Protein AF-A0AB39PZ34-F1 (afdb_monomer)

pLDDT: mean 88.42, std 16.25, range [37.78, 98.56]

Secondary structure (DSSP, 8-state):
-------PPPPPPP---SHHHHHHHHHTT-S-TTHHHHHHHHHHHHHHH-BTTB-HHHHHHHHHHHHHHHHHT-TTHHHHHHHHHHHHHHHHHHHH--

Radius of gyration: 19.09 Å; Cα contacts (8 Å, |Δi|>4): 49; chains: 1; bounding box: 32×47×53 Å

Foldseek 3Di:
DDDDDPPDPQPDDQPLPDPVSLQVCVVVVLADPPCNVVLVVQLVVLVVPADPVGSVSNVVSSVVSSVRSVLSSPPCNVVVVVVVVVVVVVVVVVVVVD

Sequence (98 aa):
MSAQYAETPGPAALPLKTIGDIRAALRSGHGFPGDRESFEADLQRALEASSETDLNAVATVIVDYRGRIRLYQDPDFDIAVQEGIDLAARLKQEAQGR

Organism: NCBI:txid3238628

InterPro domains:
  IPR046214 Protein of unknown function DUF6247 [PF19760] (15-82)

Structure (mmCIF, N/CA/C/O backbone):
data_AF-A0AB39PZ34-F1
#
_entry.id   AF-A0AB39PZ34-F1
#
loop_
_atom_site.group_PDB
_atom_site.id
_atom_site.type_symbol
_atom_site.label_atom_id
_atom_site.label_alt_id
_atom_site.label_comp_id
_atom_site.label_asym_id
_atom_site.label_entity_id
_atom_site.label_seq_id
_atom_site.pdbx_PDB_ins_code
_atom_site.Cartn_x
_atom_site.Cartn_y
_atom_site.Cartn_z
_atom_site.occupancy
_atom_site.B_iso_or_equiv
_atom_site.auth_seq_id
_atom_site.auth_comp_id
_atom_site.auth_asym_id
_atom_site.auth_atom_id
_atom_site.pdbx_PDB_model_num
ATOM 1 N N . MET A 1 1 ? 2.186 -24.140 -37.304 1.00 37.78 1 MET A N 1
ATOM 2 C CA . MET A 1 1 ? 2.266 -24.707 -35.942 1.00 37.78 1 MET A CA 1
ATOM 3 C C . MET A 1 1 ? 2.159 -23.542 -34.977 1.00 37.78 1 MET A C 1
ATOM 5 O O . MET A 1 1 ? 3.082 -22.744 -34.929 1.00 37.78 1 MET A O 1
ATOM 9 N N . SER A 1 2 ? 1.010 -23.373 -34.324 1.00 38.8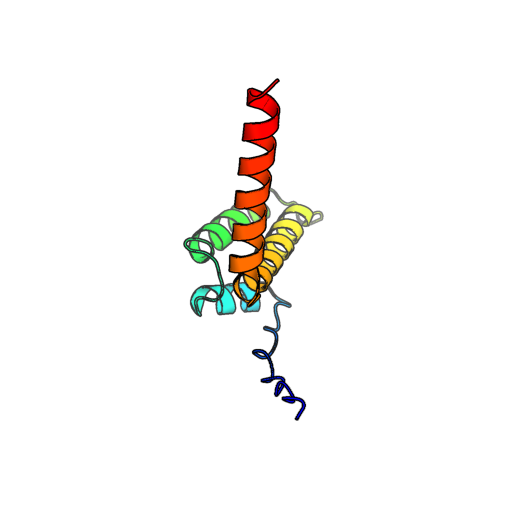4 2 SER A N 1
ATOM 10 C CA . SER A 1 2 ? 0.768 -22.260 -33.398 1.00 38.84 2 SER A CA 1
ATOM 11 C C . SER A 1 2 ? 1.107 -22.726 -31.986 1.00 38.84 2 SER A C 1
ATOM 13 O O . SER A 1 2 ? 0.510 -23.689 -31.508 1.00 38.84 2 SER A O 1
ATOM 15 N N . ALA A 1 3 ? 2.092 -22.090 -31.352 1.00 44.25 3 ALA A N 1
ATOM 16 C CA . ALA A 1 3 ? 2.439 -22.351 -29.963 1.00 44.25 3 ALA A CA 1
ATOM 17 C C . ALA A 1 3 ? 1.306 -21.829 -29.071 1.00 44.25 3 ALA A C 1
ATOM 19 O O . ALA A 1 3 ? 1.033 -20.631 -29.029 1.00 44.25 3 ALA A O 1
ATOM 20 N N . GLN A 1 4 ? 0.608 -22.747 -28.409 1.00 45.28 4 GLN A N 1
ATOM 21 C CA . GLN A 1 4 ? -0.329 -22.420 -27.344 1.00 45.28 4 GLN A CA 1
ATOM 22 C C . GLN A 1 4 ? 0.514 -21.984 -26.145 1.00 45.28 4 GLN A C 1
ATOM 24 O O . GLN A 1 4 ? 1.224 -22.803 -25.562 1.00 45.28 4 GLN A O 1
ATOM 29 N N . TYR A 1 5 ? 0.494 -20.691 -25.820 1.00 45.94 5 TYR A N 1
ATOM 30 C CA . TYR A 1 5 ? 1.036 -20.207 -24.557 1.00 45.94 5 TYR A CA 1
ATOM 31 C C . TYR A 1 5 ? 0.193 -20.835 -23.450 1.00 45.94 5 TYR A C 1
ATOM 33 O O . TYR A 1 5 ? -0.988 -20.528 -23.309 1.00 45.94 5 TYR A O 1
ATOM 41 N N . ALA A 1 6 ? 0.777 -21.786 -22.726 1.00 46.00 6 ALA A N 1
ATOM 42 C CA . ALA A 1 6 ? 0.178 -22.297 -21.511 1.00 46.00 6 ALA A CA 1
ATOM 43 C C . ALA A 1 6 ? 0.113 -21.129 -20.522 1.00 46.00 6 ALA A C 1
ATOM 45 O O . ALA A 1 6 ? 1.150 -20.640 -20.074 1.00 46.00 6 ALA A O 1
ATOM 46 N N . GLU A 1 7 ? -1.096 -20.655 -20.225 1.00 45.53 7 GLU A N 1
ATOM 47 C CA . GLU A 1 7 ? -1.331 -19.744 -19.113 1.00 45.53 7 GLU A CA 1
ATOM 48 C C . GLU A 1 7 ? -0.939 -20.482 -17.830 1.00 45.53 7 GLU A C 1
ATOM 50 O O . GLU A 1 7 ? -1.677 -21.319 -17.307 1.00 45.53 7 GLU A O 1
ATOM 55 N N . THR A 1 8 ? 0.275 -20.227 -17.347 1.00 46.91 8 THR A N 1
ATOM 56 C CA . THR A 1 8 ? 0.658 -20.597 -15.988 1.00 46.91 8 THR A CA 1
ATOM 57 C C . THR A 1 8 ? -0.332 -19.892 -15.060 1.00 46.91 8 THR A C 1
ATOM 59 O O . THR A 1 8 ? -0.465 -18.671 -15.175 1.00 46.91 8 THR A O 1
ATOM 62 N N . PRO A 1 9 ? -1.044 -20.599 -14.162 1.00 48.81 9 PRO A N 1
ATOM 63 C CA . PRO A 1 9 ? -1.922 -19.933 -13.216 1.00 48.81 9 PRO A CA 1
ATOM 64 C C . PRO A 1 9 ? -1.078 -18.938 -12.420 1.00 48.81 9 PRO A C 1
ATOM 66 O O . PRO A 1 9 ? -0.124 -19.337 -11.746 1.00 48.81 9 PRO A O 1
ATOM 69 N N . GLY A 1 10 ? -1.393 -17.648 -12.548 1.00 59.19 10 GLY A N 1
ATOM 70 C CA . GLY A 1 10 ? -0.734 -16.604 -11.772 1.00 59.19 10 GLY A CA 1
ATOM 71 C C . GLY A 1 10 ? -0.847 -16.900 -10.270 1.00 59.19 10 GLY A C 1
ATOM 72 O O . GLY A 1 10 ? -1.768 -17.614 -9.850 1.00 59.19 10 GLY A O 1
ATOM 73 N N . PRO A 1 11 ? 0.085 -16.394 -9.445 1.00 60.97 11 PRO A N 1
ATOM 74 C CA . PRO A 1 11 ? 0.035 -16.599 -8.004 1.00 60.97 11 PRO A CA 1
ATOM 75 C C . PRO A 1 11 ? -1.343 -16.212 -7.456 1.00 60.97 11 PRO A C 1
ATOM 77 O O . PRO A 1 11 ? -1.926 -15.198 -7.844 1.00 60.97 11 PRO A O 1
ATOM 80 N N . ALA A 1 12 ? -1.885 -17.050 -6.568 1.00 66.69 12 ALA A N 1
ATOM 81 C CA . ALA A 1 12 ? -3.193 -16.812 -5.973 1.00 66.69 12 ALA A CA 1
ATOM 82 C C . ALA A 1 12 ? -3.220 -15.428 -5.309 1.00 66.69 12 ALA A C 1
ATOM 84 O O . ALA A 1 12 ? -2.364 -15.116 -4.479 1.00 66.69 12 ALA A O 1
ATOM 85 N N . ALA A 1 13 ? -4.205 -14.606 -5.679 1.00 74.81 13 ALA A N 1
ATOM 86 C CA . ALA A 1 13 ? -4.314 -13.239 -5.190 1.00 74.81 13 ALA A CA 1
ATOM 87 C C . ALA A 1 13 ? -4.343 -13.210 -3.654 1.00 74.81 13 ALA A C 1
ATOM 89 O O . ALA A 1 13 ? -5.182 -13.866 -3.027 1.00 74.81 13 ALA A O 1
ATOM 90 N N . LEU A 1 14 ? -3.449 -12.423 -3.045 1.00 83.88 14 LEU A N 1
ATOM 91 C CA . LEU A 1 14 ? -3.431 -12.281 -1.594 1.00 83.88 14 LEU A CA 1
ATOM 92 C C . LEU A 1 14 ? -4.756 -11.679 -1.098 1.00 83.88 14 LEU A C 1
ATOM 94 O O . LEU A 1 14 ? -5.207 -10.650 -1.620 1.00 83.88 14 LEU A O 1
ATOM 98 N N . PRO A 1 15 ? -5.384 -12.259 -0.061 1.00 83.06 15 PRO A N 1
ATOM 99 C CA . PRO A 1 15 ? -6.621 -11.736 0.497 1.00 83.06 15 PRO A CA 1
ATOM 100 C C . PRO A 1 15 ? -6.337 -10.507 1.378 1.00 83.06 15 PRO A C 1
ATOM 102 O O . PRO A 1 15 ? -6.422 -10.577 2.593 1.00 83.06 15 PRO A O 1
ATOM 105 N N . LEU A 1 16 ? -6.015 -9.360 0.771 1.00 92.81 16 LEU A N 1
ATOM 106 C CA . LEU A 1 16 ? -5.692 -8.091 1.449 1.00 92.81 16 LEU A CA 1
ATOM 107 C C . LEU A 1 16 ? -6.956 -7.367 1.957 1.00 92.81 16 LEU A C 1
ATOM 109 O O . LEU A 1 16 ? -7.317 -6.292 1.461 1.00 92.81 16 LEU A O 1
ATOM 113 N N . LYS A 1 17 ? -7.683 -7.994 2.889 1.00 90.81 17 LYS A N 1
ATOM 114 C CA . LYS A 1 17 ? -8.974 -7.500 3.404 1.00 90.81 17 LYS A CA 1
ATOM 115 C C . LYS A 1 17 ? -8.834 -6.728 4.712 1.00 90.81 17 LYS A C 1
ATOM 117 O O . LYS A 1 17 ? -9.673 -5.882 5.006 1.00 90.81 17 LYS A O 1
ATOM 122 N N . THR A 1 18 ? -7.794 -7.011 5.485 1.00 94.62 18 THR A N 1
ATOM 123 C CA . THR A 1 18 ? -7.575 -6.465 6.823 1.00 94.62 18 THR A CA 1
ATOM 124 C C . THR A 1 18 ? -6.168 -5.889 6.975 1.00 94.62 18 THR A C 1
ATOM 126 O O . THR A 1 18 ? -5.253 -6.209 6.215 1.00 94.62 18 THR A O 1
ATOM 129 N N . ILE A 1 19 ? -5.968 -5.080 8.020 1.00 96.25 19 ILE A N 1
ATOM 130 C CA . ILE A 1 19 ? -4.631 -4.638 8.456 1.00 96.25 19 ILE A CA 1
ATOM 131 C C . ILE A 1 19 ? -3.731 -5.853 8.740 1.00 96.25 19 ILE A C 1
ATOM 133 O O . ILE A 1 19 ? -2.544 -5.837 8.423 1.00 96.25 19 ILE A O 1
ATOM 137 N N . GLY A 1 20 ? -4.292 -6.925 9.313 1.00 96.62 20 GLY A N 1
ATOM 138 C CA . GLY A 1 20 ? -3.569 -8.171 9.573 1.00 96.62 20 GLY A CA 1
ATOM 139 C C . GLY A 1 20 ? -3.039 -8.825 8.298 1.00 96.62 20 GLY A C 1
ATOM 140 O O . GLY A 1 20 ? -1.891 -9.270 8.285 1.00 96.62 20 GLY A O 1
ATOM 141 N N . ASP A 1 21 ? -3.829 -8.809 7.223 1.00 96.44 21 ASP A N 1
ATOM 142 C CA . ASP A 1 21 ? -3.430 -9.354 5.921 1.00 96.44 21 ASP A CA 1
ATOM 143 C C . ASP A 1 21 ? -2.296 -8.537 5.295 1.00 96.44 21 ASP A C 1
ATOM 145 O O . ASP A 1 21 ? -1.337 -9.111 4.784 1.00 96.44 21 ASP A O 1
ATOM 149 N N . ILE A 1 22 ? -2.357 -7.204 5.395 1.00 97.56 22 ILE A N 1
ATOM 150 C CA . ILE A 1 22 ? -1.282 -6.313 4.926 1.00 97.56 22 ILE A CA 1
ATOM 151 C C . ILE A 1 22 ? 0.007 -6.589 5.706 1.00 97.56 22 ILE A C 1
ATOM 153 O O . ILE A 1 22 ? 1.055 -6.829 5.109 1.00 97.56 22 ILE A O 1
ATOM 157 N N . ARG A 1 23 ? -0.067 -6.655 7.041 1.00 97.75 23 ARG A N 1
ATOM 158 C CA . ARG A 1 23 ? 1.088 -6.997 7.886 1.00 97.75 23 ARG A CA 1
ATOM 159 C C . ARG A 1 23 ? 1.678 -8.358 7.536 1.00 97.75 23 ARG A C 1
ATOM 161 O O . ARG A 1 23 ? 2.897 -8.509 7.520 1.00 97.75 23 ARG A O 1
ATOM 168 N N . ALA A 1 24 ? 0.832 -9.360 7.297 1.00 96.88 24 ALA A N 1
ATOM 169 C CA . ALA A 1 24 ? 1.279 -10.690 6.905 1.00 96.88 24 ALA A CA 1
ATOM 170 C C . ALA A 1 24 ? 1.990 -10.655 5.547 1.00 96.88 24 ALA A C 1
ATOM 172 O O . ALA A 1 24 ? 3.108 -11.150 5.448 1.00 96.88 24 ALA A O 1
ATOM 173 N N . ALA A 1 25 ? 1.397 -9.996 4.550 1.00 96.38 25 ALA A N 1
ATOM 174 C CA . ALA A 1 25 ? 1.975 -9.854 3.220 1.00 96.38 25 ALA A CA 1
ATOM 175 C C . ALA A 1 25 ? 3.353 -9.174 3.251 1.00 96.38 25 ALA A C 1
ATOM 177 O O . ALA A 1 25 ? 4.309 -9.693 2.675 1.00 96.38 25 ALA A O 1
ATOM 178 N N . LEU A 1 26 ? 3.485 -8.062 3.981 1.00 96.94 26 LEU A N 1
ATOM 179 C CA . LEU A 1 26 ? 4.752 -7.335 4.109 1.00 96.94 26 LEU A CA 1
ATOM 180 C C . LEU A 1 26 ? 5.819 -8.157 4.842 1.00 96.94 26 LEU A C 1
ATOM 182 O O . LEU A 1 26 ? 6.972 -8.183 4.419 1.00 96.94 26 LEU A O 1
ATOM 186 N N . ARG A 1 27 ? 5.452 -8.890 5.903 1.00 96.69 27 ARG A N 1
ATOM 187 C CA . ARG A 1 27 ? 6.382 -9.816 6.580 1.00 96.69 27 ARG A CA 1
ATOM 188 C C . ARG A 1 27 ? 6.833 -10.968 5.684 1.0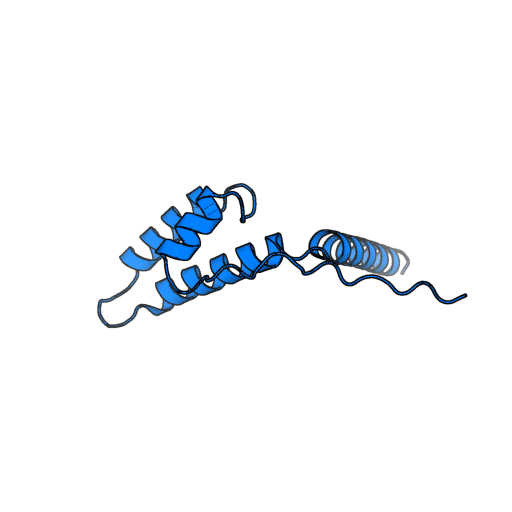0 96.69 27 ARG A C 1
ATOM 190 O O . ARG A 1 27 ? 7.947 -11.449 5.851 1.00 96.69 27 ARG A O 1
ATOM 197 N N . SER A 1 28 ? 5.980 -11.400 4.762 1.00 95.12 28 SER A N 1
ATOM 198 C CA . SER A 1 28 ? 6.282 -12.435 3.771 1.00 95.12 28 SER A CA 1
ATOM 199 C C . SER A 1 28 ? 7.055 -11.912 2.554 1.00 95.12 28 SER A C 1
ATOM 201 O O . SER A 1 28 ? 7.337 -12.690 1.650 1.00 95.12 28 SER A O 1
ATOM 203 N N . GLY A 1 29 ? 7.422 -10.625 2.528 1.00 94.44 29 GLY A N 1
ATOM 204 C CA . GLY A 1 29 ? 8.232 -10.040 1.458 1.00 94.44 29 GLY A CA 1
ATOM 205 C C . GLY A 1 29 ? 7.444 -9.651 0.207 1.00 94.44 29 GLY A C 1
ATOM 206 O O . GLY A 1 29 ? 8.035 -9.501 -0.852 1.00 94.44 29 GLY A O 1
ATOM 207 N N . HIS A 1 30 ? 6.124 -9.477 0.303 1.00 94.06 30 HIS A N 1
ATOM 208 C CA . HIS A 1 30 ? 5.279 -9.077 -0.830 1.00 94.06 30 HIS A CA 1
ATOM 209 C C . HIS A 1 30 ? 5.148 -7.553 -1.012 1.00 94.06 30 HIS A C 1
ATOM 211 O O . HIS A 1 30 ? 4.167 -7.091 -1.586 1.00 94.06 30 HIS A O 1
ATOM 217 N N . GLY A 1 31 ? 6.084 -6.765 -0.487 1.00 93.44 31 GLY A N 1
ATOM 218 C CA . GLY A 1 31 ? 6.087 -5.306 -0.607 1.00 93.44 31 GLY A CA 1
ATOM 219 C C . GLY A 1 31 ? 7.433 -4.784 -1.086 1.00 93.44 31 GLY A C 1
ATOM 220 O O . GLY A 1 31 ? 8.426 -5.515 -1.098 1.00 93.44 31 GLY A O 1
ATOM 221 N N . PHE A 1 32 ? 7.470 -3.502 -1.443 1.00 94.25 32 PHE A N 1
ATOM 222 C CA . PHE A 1 32 ? 8.711 -2.841 -1.824 1.00 94.25 32 PHE A CA 1
ATOM 223 C C . PHE A 1 32 ? 9.655 -2.708 -0.617 1.00 94.25 32 PHE A C 1
ATOM 225 O O . PHE A 1 32 ? 9.208 -2.713 0.538 1.00 94.25 32 PHE A O 1
ATOM 232 N N . PRO A 1 33 ? 10.977 -2.580 -0.845 1.00 94.38 33 PRO A N 1
ATOM 233 C CA . PRO A 1 33 ? 11.938 -2.382 0.234 1.00 94.38 33 PRO A CA 1
ATOM 234 C C . PRO A 1 33 ? 11.539 -1.224 1.163 1.00 94.38 33 PRO A C 1
ATOM 236 O O . PRO A 1 33 ? 11.341 -0.099 0.713 1.00 94.38 33 PRO A O 1
ATOM 239 N N . GLY A 1 34 ? 11.432 -1.507 2.464 1.00 96.44 34 GLY A N 1
ATOM 240 C CA . GLY A 1 34 ? 11.040 -0.535 3.492 1.00 96.44 34 GLY A CA 1
ATOM 241 C C . GLY A 1 34 ? 9.532 -0.414 3.748 1.00 96.44 34 GLY A C 1
ATOM 242 O O . GLY A 1 34 ? 9.147 0.166 4.762 1.00 96.44 34 GLY A O 1
ATOM 243 N N . ASP A 1 35 ? 8.667 -1.004 2.909 1.00 97.50 35 ASP A N 1
ATOM 244 C CA . ASP A 1 35 ? 7.209 -0.900 3.088 1.00 97.50 35 ASP A CA 1
ATOM 245 C C . ASP A 1 35 ? 6.748 -1.462 4.443 1.00 97.50 35 ASP A C 1
ATOM 247 O O . ASP A 1 35 ? 5.775 -0.974 5.011 1.00 97.50 35 ASP A O 1
ATOM 251 N N . ARG A 1 36 ? 7.442 -2.465 4.996 1.00 97.12 36 ARG A N 1
ATOM 252 C CA . ARG A 1 36 ? 7.101 -3.051 6.302 1.00 97.12 36 ARG A CA 1
ATOM 253 C C . ARG A 1 36 ? 7.197 -2.021 7.427 1.00 97.12 36 ARG A C 1
ATOM 255 O O . ARG A 1 36 ? 6.282 -1.919 8.239 1.00 97.12 36 ARG A O 1
ATOM 262 N N . GLU A 1 37 ? 8.309 -1.300 7.504 1.00 97.94 37 GLU A N 1
ATOM 263 C CA . GLU A 1 37 ? 8.556 -0.299 8.538 1.00 97.94 37 GLU A CA 1
ATOM 264 C C . GLU A 1 37 ? 7.716 0.958 8.295 1.00 97.94 37 GLU A C 1
ATOM 266 O O . GLU A 1 37 ? 7.123 1.496 9.232 1.00 97.94 37 GLU A O 1
ATOM 271 N N . SER A 1 38 ? 7.625 1.397 7.037 1.00 98.25 38 SER A N 1
ATOM 272 C CA . SER A 1 38 ? 6.834 2.567 6.660 1.00 98.25 38 SER A CA 1
ATOM 273 C C . SER A 1 38 ? 5.342 2.361 6.923 1.00 98.25 38 SER A C 1
ATOM 275 O O . SER A 1 38 ? 4.702 3.271 7.444 1.00 98.25 38 SER A O 1
ATOM 277 N N . PHE A 1 39 ? 4.801 1.161 6.676 1.00 98.38 39 PHE A N 1
ATOM 278 C CA . PHE A 1 39 ? 3.390 0.862 6.929 1.00 98.38 39 PHE A CA 1
ATOM 279 C C . PHE A 1 39 ? 3.003 1.090 8.388 1.00 98.38 39 PHE A C 1
ATOM 281 O O . PHE A 1 39 ? 1.997 1.740 8.663 1.00 98.38 39 PHE A O 1
ATOM 288 N N . GLU A 1 40 ? 3.798 0.581 9.331 1.00 98.44 40 GLU A N 1
ATOM 289 C CA . GLU A 1 40 ? 3.496 0.741 10.756 1.00 98.44 40 GLU A CA 1
ATOM 290 C C . GLU A 1 40 ? 3.625 2.204 11.194 1.00 98.44 40 GLU A C 1
ATOM 292 O O . GLU A 1 40 ? 2.788 2.691 11.953 1.00 98.44 40 GLU A O 1
ATOM 297 N N . ALA A 1 41 ? 4.627 2.929 10.686 1.00 98.56 41 ALA A N 1
ATOM 298 C CA . ALA A 1 41 ? 4.804 4.346 10.991 1.00 98.56 41 ALA A CA 1
ATOM 299 C C . ALA A 1 41 ? 3.651 5.209 10.444 1.00 98.56 41 ALA A C 1
ATOM 301 O O . ALA A 1 41 ? 3.150 6.094 11.141 1.00 98.56 41 ALA A O 1
ATOM 302 N N . ASP A 1 42 ? 3.210 4.945 9.214 1.00 98.56 42 ASP A N 1
ATOM 303 C CA . ASP A 1 42 ? 2.114 5.671 8.575 1.00 98.56 42 ASP A CA 1
ATOM 304 C C . ASP A 1 42 ? 0.767 5.335 9.217 1.00 98.56 42 ASP A C 1
ATOM 306 O O . ASP A 1 42 ? -0.035 6.237 9.458 1.00 98.56 42 ASP A O 1
ATOM 310 N N . LEU A 1 43 ? 0.535 4.064 9.560 1.00 98.38 43 LEU A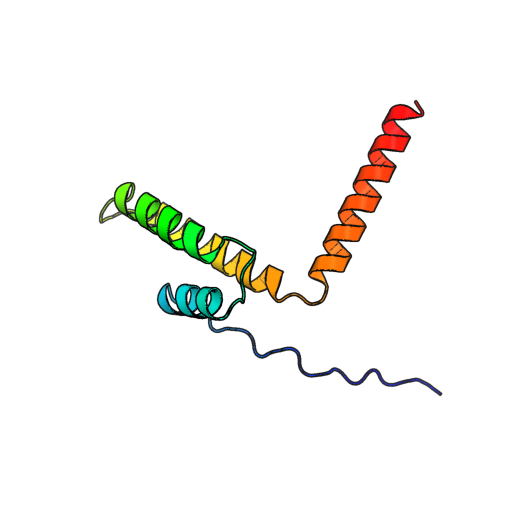 N 1
ATOM 311 C CA . LEU A 1 43 ? -0.667 3.634 10.269 1.00 98.38 43 LEU A CA 1
ATOM 312 C C . LEU A 1 43 ? -0.748 4.265 11.662 1.00 98.38 43 LEU A C 1
ATOM 314 O O . LEU A 1 43 ? -1.806 4.769 12.033 1.00 98.38 43 LEU A O 1
ATOM 318 N N . GLN A 1 44 ? 0.357 4.279 12.413 1.00 98.38 44 GLN A N 1
ATOM 319 C CA . GLN A 1 44 ? 0.416 4.926 13.723 1.00 98.38 44 GLN A CA 1
ATOM 320 C C . GLN A 1 44 ? 0.105 6.422 13.612 1.00 98.38 44 GLN A C 1
ATOM 322 O O . GLN A 1 44 ? -0.768 6.921 14.318 1.00 98.38 44 GLN A O 1
ATOM 327 N N . ARG A 1 45 ? 0.753 7.127 12.676 1.00 98.44 45 ARG A N 1
ATOM 328 C CA . ARG A 1 45 ? 0.504 8.556 12.442 1.00 98.44 45 ARG A CA 1
ATOM 329 C C . ARG A 1 45 ? -0.950 8.822 12.054 1.00 98.44 45 ARG A C 1
ATOM 331 O O . ARG A 1 45 ? -1.548 9.784 12.527 1.00 98.44 45 ARG A O 1
ATOM 338 N N . ALA A 1 46 ? -1.520 7.982 11.193 1.00 98.06 46 ALA A N 1
ATOM 339 C CA . ALA A 1 46 ? -2.908 8.110 10.773 1.00 98.06 46 ALA A CA 1
ATOM 340 C C . ALA A 1 46 ? -3.872 7.904 11.945 1.00 98.06 46 ALA A C 1
ATOM 342 O O . ALA A 1 46 ? -4.834 8.656 12.061 1.00 98.06 46 ALA A O 1
ATOM 343 N N . LEU A 1 47 ? -3.605 6.936 12.826 1.00 97.62 47 LEU A N 1
ATOM 344 C CA . LE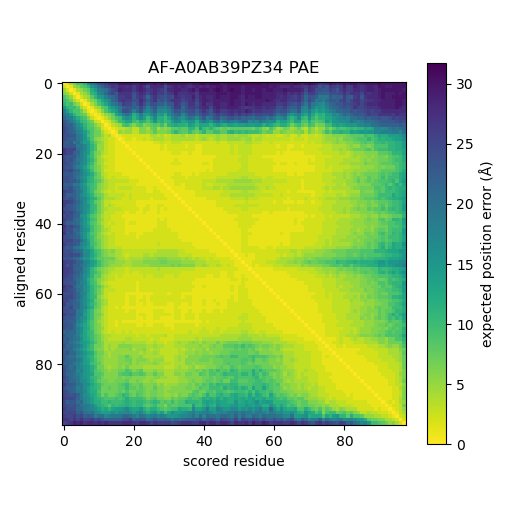U A 1 47 ? -4.399 6.703 14.034 1.00 97.62 47 LEU A CA 1
ATOM 345 C C . LEU A 1 47 ? -4.320 7.885 15.008 1.00 97.62 47 LEU A C 1
ATOM 347 O O . LEU A 1 47 ? -5.351 8.306 15.516 1.00 97.62 47 LEU A O 1
ATOM 351 N N . GLU A 1 48 ? -3.132 8.451 15.226 1.00 97.62 48 GLU A N 1
ATOM 352 C CA . GLU A 1 48 ? -2.933 9.620 16.100 1.00 97.62 48 GLU A CA 1
ATOM 353 C C . GLU A 1 48 ? -3.622 10.888 15.578 1.00 97.62 48 GLU A C 1
ATOM 355 O O . GLU A 1 48 ? -4.089 11.710 16.363 1.00 97.62 48 GLU A O 1
ATOM 360 N N . ALA A 1 49 ? -3.683 11.055 14.255 1.00 95.12 49 ALA A N 1
ATOM 361 C CA . ALA A 1 49 ? -4.325 12.200 13.614 1.00 95.12 49 ALA A CA 1
ATOM 362 C C . ALA A 1 49 ? -5.845 12.033 13.433 1.00 95.12 49 ALA A C 1
ATOM 364 O O . ALA A 1 49 ? -6.528 13.000 13.092 1.00 95.12 49 ALA A O 1
ATOM 365 N N . SER A 1 50 ? -6.369 10.819 13.614 1.00 97.25 50 SER A N 1
ATOM 366 C CA . SER A 1 50 ? -7.779 10.501 13.392 1.00 97.25 50 SER A CA 1
ATOM 367 C C . SER A 1 50 ? -8.617 10.743 14.645 1.00 97.25 50 SER A C 1
ATOM 369 O O . SER A 1 50 ? -8.154 10.586 15.773 1.00 97.25 50 SER A O 1
ATOM 371 N N . SER A 1 51 ? -9.888 11.087 14.442 1.00 95.88 51 SER A N 1
ATOM 372 C CA . SER A 1 51 ? -10.872 11.132 15.528 1.00 95.88 51 SER A CA 1
ATOM 373 C C . SER A 1 51 ? -11.645 9.815 15.597 1.00 95.88 51 SER A C 1
ATOM 375 O O . SER A 1 51 ? -11.676 9.055 14.631 1.00 95.88 51 SER A O 1
ATOM 377 N N . GLU A 1 52 ? -12.346 9.556 16.702 1.00 94.25 52 GLU A N 1
ATOM 378 C CA . GLU A 1 52 ? -13.209 8.367 16.831 1.00 94.25 52 GLU A CA 1
ATOM 379 C C . GLU A 1 52 ? -14.295 8.290 15.742 1.00 94.25 52 GLU A C 1
ATOM 381 O O . GLU A 1 52 ? -14.764 7.207 15.397 1.00 94.25 52 GLU A O 1
ATOM 386 N N . THR A 1 53 ? -14.684 9.438 15.182 1.00 96.38 53 THR A N 1
ATOM 387 C CA . THR A 1 53 ? -15.726 9.555 14.155 1.00 96.38 53 THR A CA 1
ATOM 388 C C . THR A 1 53 ? -15.188 9.693 12.732 1.00 96.38 53 THR A C 1
ATOM 390 O O . THR A 1 53 ? -15.974 9.644 11.789 1.00 96.38 53 THR A O 1
ATOM 393 N N . ASP A 1 54 ? -13.877 9.875 12.558 1.00 97.12 54 ASP A N 1
ATOM 394 C CA . ASP A 1 54 ? -13.248 10.053 11.248 1.00 97.12 54 ASP A CA 1
ATOM 395 C C . ASP A 1 54 ? -11.933 9.280 11.170 1.00 97.12 54 ASP A C 1
ATOM 397 O O . ASP A 1 54 ? -10.933 9.665 11.773 1.00 97.12 54 ASP A O 1
ATOM 401 N N . LEU A 1 55 ? -11.961 8.204 10.383 1.00 96.62 55 LEU A N 1
ATOM 402 C CA . LEU A 1 55 ? -10.844 7.294 10.139 1.00 96.62 55 LEU A CA 1
ATOM 403 C C . LEU A 1 55 ? -10.369 7.346 8.679 1.00 96.62 55 LEU A C 1
ATOM 405 O O . LEU A 1 55 ? -9.731 6.405 8.200 1.00 96.62 55 LEU A O 1
ATOM 409 N N . ASN A 1 56 ? -10.685 8.412 7.936 1.00 97.56 56 ASN A N 1
ATOM 410 C CA . ASN A 1 56 ? -10.359 8.486 6.513 1.00 97.56 56 ASN A CA 1
ATOM 411 C C . ASN A 1 56 ? -8.843 8.399 6.259 1.00 97.56 56 ASN A C 1
ATOM 413 O O . ASN A 1 56 ? -8.409 7.719 5.332 1.00 97.56 56 ASN A O 1
ATOM 417 N N . ALA A 1 57 ? -8.022 8.998 7.127 1.00 97.25 57 ALA A N 1
ATOM 418 C CA . ALA A 1 57 ? -6.564 8.893 7.039 1.00 97.25 57 ALA A CA 1
ATOM 419 C C . ALA A 1 57 ? -6.075 7.437 7.159 1.00 97.25 57 ALA A C 1
ATOM 421 O O . ALA A 1 57 ? -5.221 7.001 6.388 1.00 97.25 57 ALA A O 1
ATOM 422 N N . VAL A 1 58 ? -6.656 6.659 8.078 1.00 97.50 58 VAL A N 1
ATOM 423 C CA . VAL A 1 58 ? -6.339 5.231 8.251 1.00 97.50 58 VAL A CA 1
ATOM 424 C C . VAL A 1 58 ? -6.762 4.432 7.017 1.00 97.50 58 VAL A C 1
ATOM 426 O O . VAL A 1 58 ? -6.006 3.587 6.535 1.00 97.50 58 VAL A O 1
ATOM 429 N N . ALA A 1 59 ? -7.949 4.715 6.474 1.00 96.56 59 ALA A N 1
ATOM 430 C CA . ALA A 1 59 ? -8.436 4.068 5.261 1.00 96.56 59 ALA A CA 1
ATOM 431 C C . ALA A 1 59 ? -7.511 4.331 4.060 1.00 96.56 59 ALA A C 1
ATOM 433 O O . ALA A 1 59 ? -7.199 3.390 3.329 1.00 96.56 59 ALA A O 1
ATOM 434 N N . THR A 1 60 ? -7.020 5.563 3.897 1.00 97.44 60 THR A N 1
ATOM 435 C CA . THR A 1 60 ? -6.046 5.926 2.856 1.00 97.44 60 THR A CA 1
ATOM 436 C C . THR A 1 60 ? -4.770 5.098 2.972 1.00 97.44 60 THR A C 1
ATOM 438 O O . THR A 1 60 ? -4.381 4.458 1.999 1.00 97.44 60 THR A O 1
ATOM 441 N N . VAL A 1 61 ? -4.175 4.998 4.169 1.00 98.00 61 VAL A N 1
ATOM 442 C CA . VAL A 1 61 ? -2.976 4.165 4.389 1.00 98.00 61 VAL A CA 1
ATOM 443 C C . VAL A 1 61 ? -3.237 2.707 3.990 1.00 98.00 61 VAL A C 1
ATOM 445 O O . VAL A 1 61 ? -2.449 2.099 3.270 1.00 98.00 61 VAL A O 1
ATOM 448 N N . ILE A 1 62 ? -4.369 2.130 4.400 1.00 97.00 62 ILE A N 1
ATOM 449 C CA . ILE A 1 62 ? -4.720 0.742 4.056 1.00 97.00 62 ILE A CA 1
ATOM 450 C C . ILE A 1 62 ? -4.852 0.557 2.537 1.00 97.00 62 ILE A C 1
ATOM 452 O O . ILE A 1 62 ? -4.372 -0.441 1.990 1.00 97.00 62 ILE A O 1
ATOM 456 N N . VAL A 1 63 ? -5.515 1.490 1.850 1.00 96.94 63 VAL A N 1
ATOM 457 C CA . VAL A 1 63 ? -5.708 1.433 0.395 1.00 96.94 63 VAL A CA 1
ATOM 458 C C . VAL A 1 63 ? -4.374 1.543 -0.338 1.00 96.94 63 VAL A C 1
ATOM 460 O O . VAL A 1 63 ? -4.133 0.736 -1.241 1.00 96.94 63 VAL A O 1
ATOM 463 N N . ASP A 1 64 ? -3.506 2.459 0.085 1.00 97.50 64 ASP A N 1
ATOM 464 C CA . ASP A 1 64 ? -2.200 2.697 -0.526 1.00 97.50 64 ASP A CA 1
ATOM 465 C C . ASP A 1 64 ? -1.305 1.460 -0.438 1.00 97.50 64 ASP A C 1
ATOM 467 O O . ASP A 1 64 ? -0.825 0.965 -1.461 1.00 97.50 64 ASP A O 1
ATOM 471 N N . TYR A 1 65 ? -1.131 0.889 0.757 1.00 97.69 65 TYR A N 1
ATOM 472 C CA . TYR A 1 65 ? -0.271 -0.287 0.928 1.00 97.69 65 TYR A CA 1
ATOM 473 C C . TYR A 1 65 ? -0.858 -1.539 0.275 1.00 97.69 65 TYR A C 1
ATOM 475 O O . TYR A 1 65 ? -0.118 -2.354 -0.278 1.00 97.69 65 TYR A O 1
ATOM 483 N N . ARG A 1 66 ? -2.189 -1.677 0.232 1.00 96.44 66 ARG A N 1
ATOM 484 C CA . ARG A 1 66 ? -2.830 -2.723 -0.575 1.00 96.44 66 ARG A CA 1
ATOM 485 C C . ARG A 1 66 ? -2.524 -2.555 -2.064 1.00 96.44 66 ARG A C 1
ATOM 487 O O . ARG A 1 66 ? -2.326 -3.554 -2.753 1.00 96.44 66 ARG A O 1
ATOM 494 N N . GLY A 1 67 ? -2.511 -1.319 -2.562 1.00 94.81 67 GLY A N 1
ATOM 495 C CA . GLY A 1 67 ? -2.119 -0.999 -3.934 1.00 94.81 67 GLY A CA 1
ATOM 496 C C . GLY A 1 67 ? -0.662 -1.364 -4.210 1.00 94.81 67 GLY A C 1
ATOM 497 O O . GLY A 1 67 ? -0.390 -2.070 -5.175 1.00 94.81 67 GLY A O 1
ATOM 498 N N . ARG A 1 68 ? 0.256 -0.977 -3.319 1.00 95.31 68 ARG A N 1
ATOM 499 C CA . ARG A 1 68 ? 1.689 -1.295 -3.436 1.00 95.31 68 ARG A CA 1
ATOM 500 C C . ARG A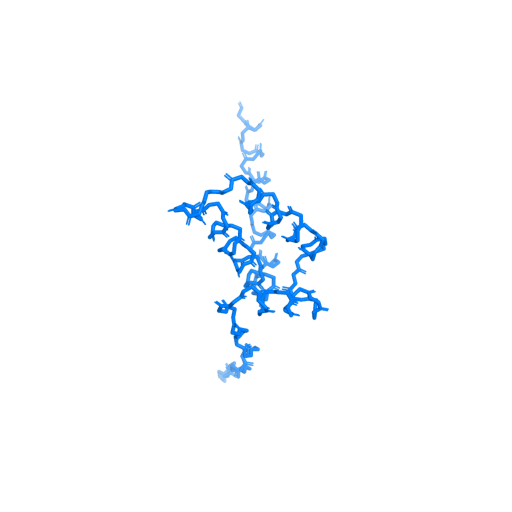 1 68 ? 1.969 -2.791 -3.463 1.00 95.31 68 ARG A C 1
ATOM 502 O O . ARG A 1 68 ? 2.682 -3.243 -4.345 1.00 95.31 68 ARG A O 1
ATOM 509 N N . ILE A 1 69 ? 1.365 -3.561 -2.557 1.00 95.69 69 ILE A N 1
ATOM 510 C CA . ILE A 1 69 ? 1.531 -5.023 -2.532 1.00 95.69 69 ILE A CA 1
ATOM 511 C C . ILE A 1 69 ? 1.052 -5.647 -3.846 1.00 95.69 69 ILE A C 1
ATOM 513 O O . ILE A 1 69 ? 1.692 -6.551 -4.372 1.00 95.69 69 ILE A O 1
ATOM 517 N N . ARG A 1 70 ? -0.067 -5.164 -4.402 1.00 93.69 70 ARG A N 1
ATOM 518 C CA . ARG A 1 70 ? -0.571 -5.652 -5.694 1.00 93.69 70 ARG A CA 1
ATOM 519 C C . ARG A 1 70 ? 0.366 -5.302 -6.844 1.00 93.69 70 ARG A C 1
ATOM 521 O O . ARG A 1 70 ? 0.616 -6.168 -7.665 1.00 93.69 70 ARG A O 1
ATOM 528 N N . LEU A 1 71 ? 0.891 -4.077 -6.873 1.00 92.25 71 LEU A N 1
ATOM 529 C CA . LEU A 1 71 ? 1.870 -3.647 -7.875 1.00 92.25 71 LEU A CA 1
ATOM 530 C C . LEU A 1 71 ? 3.163 -4.459 -7.790 1.00 92.25 71 LEU A C 1
ATOM 532 O O . LEU A 1 71 ? 3.671 -4.897 -8.807 1.00 92.25 71 LEU A O 1
ATOM 536 N N . TYR A 1 72 ? 3.664 -4.720 -6.583 1.00 90.81 72 TYR A N 1
ATOM 537 C CA . TYR A 1 72 ? 4.860 -5.539 -6.379 1.00 90.81 72 TYR A CA 1
ATOM 538 C C . TYR A 1 72 ? 4.688 -6.987 -6.877 1.00 90.81 72 TYR A C 1
ATOM 540 O O . TYR A 1 72 ? 5.657 -7.654 -7.223 1.00 90.81 72 TYR A O 1
ATOM 548 N N . GLN A 1 73 ? 3.453 -7.490 -6.892 1.00 89.19 73 GLN A N 1
ATOM 549 C CA . GLN A 1 73 ? 3.123 -8.828 -7.386 1.0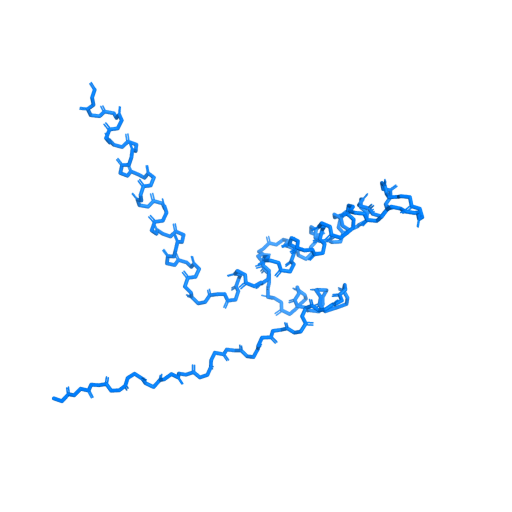0 89.19 73 GLN A CA 1
ATOM 550 C C . GLN A 1 73 ? 2.772 -8.870 -8.871 1.00 89.19 73 GLN A C 1
ATOM 552 O O . GLN A 1 73 ? 2.544 -9.961 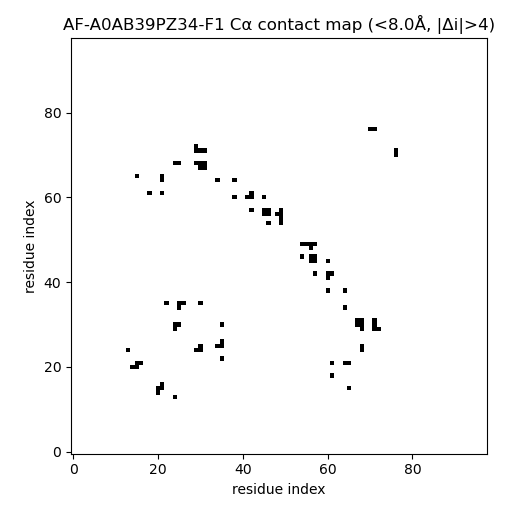-9.398 1.00 89.19 73 GLN A O 1
ATOM 557 N N . ASP A 1 74 ? 2.686 -7.718 -9.527 1.00 90.50 74 ASP A N 1
ATOM 558 C CA . ASP A 1 74 ? 2.389 -7.647 -10.946 1.00 90.50 74 ASP A CA 1
ATOM 559 C C . ASP A 1 74 ? 3.624 -8.115 -11.738 1.00 90.50 74 ASP A C 1
ATOM 561 O O . ASP A 1 74 ? 4.681 -7.484 -11.641 1.00 90.50 74 ASP A O 1
ATOM 565 N N . PRO A 1 75 ? 3.533 -9.226 -12.498 1.00 88.62 75 PRO A N 1
ATOM 566 C CA . PRO A 1 75 ? 4.663 -9.739 -13.269 1.00 88.62 75 PRO A CA 1
ATOM 567 C C . PRO A 1 75 ? 5.158 -8.750 -14.333 1.00 88.62 75 PRO A C 1
ATOM 569 O O . PRO A 1 75 ? 6.319 -8.832 -14.730 1.00 88.62 75 PRO A O 1
ATOM 572 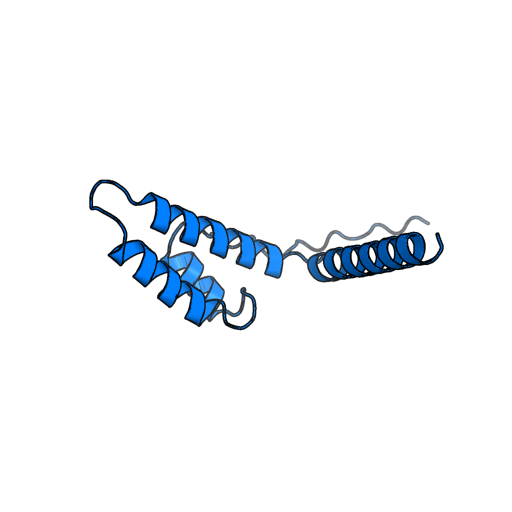N N . ASP A 1 76 ? 4.310 -7.813 -14.762 1.00 91.25 76 ASP A N 1
ATOM 573 C CA . ASP A 1 76 ? 4.636 -6.831 -15.792 1.00 91.25 76 ASP A CA 1
ATOM 574 C C . ASP A 1 76 ? 5.112 -5.494 -15.200 1.00 91.25 76 ASP A C 1
ATOM 576 O O . ASP A 1 76 ? 5.426 -4.563 -15.946 1.00 91.25 76 ASP A O 1
ATOM 580 N N . PHE A 1 77 ? 5.215 -5.381 -13.868 1.00 89.19 77 PHE A N 1
ATOM 581 C CA . PHE A 1 77 ? 5.587 -4.136 -13.192 1.00 89.19 77 PHE A CA 1
ATOM 582 C C . PHE A 1 77 ? 6.913 -3.560 -13.703 1.00 89.19 77 PHE A C 1
ATOM 584 O O . PHE A 1 77 ? 6.971 -2.395 -14.102 1.00 89.19 77 PHE A O 1
ATOM 591 N N . ASP A 1 78 ? 7.971 -4.374 -13.738 1.00 88.12 78 ASP A N 1
ATOM 592 C CA . ASP A 1 78 ? 9.304 -3.926 -14.161 1.00 88.12 78 ASP A CA 1
ATOM 593 C C . ASP A 1 78 ? 9.322 -3.492 -15.635 1.00 88.12 78 ASP A C 1
ATOM 595 O O . ASP A 1 78 ? 10.013 -2.536 -16.000 1.00 88.12 78 ASP A O 1
ATOM 599 N N . ILE A 1 79 ? 8.523 -4.153 -16.478 1.00 92.62 79 ILE A N 1
ATOM 600 C CA . ILE A 1 79 ? 8.373 -3.805 -17.895 1.00 92.62 79 ILE A CA 1
ATOM 601 C C . ILE A 1 79 ? 7.705 -2.435 -18.013 1.00 92.62 79 ILE A C 1
ATOM 603 O O . ILE A 1 79 ? 8.253 -1.541 -18.658 1.00 92.62 79 ILE A O 1
ATOM 607 N N . ALA A 1 80 ? 6.574 -2.237 -17.334 1.00 91.19 80 ALA A N 1
ATOM 608 C CA . ALA A 1 80 ? 5.845 -0.972 -17.346 1.00 91.19 80 ALA A CA 1
ATOM 609 C C . ALA A 1 80 ? 6.701 0.198 -16.823 1.00 91.19 80 ALA A C 1
ATOM 611 O O . ALA A 1 80 ? 6.657 1.306 -17.366 1.00 91.19 80 ALA A O 1
ATOM 612 N N . VAL A 1 81 ? 7.522 -0.039 -15.793 1.00 91.94 81 VAL A N 1
ATOM 613 C CA . VAL A 1 81 ? 8.472 0.958 -15.279 1.00 91.94 81 VAL A CA 1
ATOM 614 C C . VAL A 1 81 ? 9.516 1.313 -16.336 1.00 91.94 81 VAL A C 1
ATOM 616 O O . VAL A 1 81 ? 9.760 2.500 -16.575 1.00 91.94 81 VAL A O 1
ATOM 619 N N . GLN A 1 82 ? 10.113 0.317 -16.993 1.00 94.31 82 GLN A N 1
ATOM 620 C CA . GLN A 1 82 ? 11.120 0.558 -18.023 1.00 94.31 82 GLN A CA 1
ATOM 621 C C . GLN A 1 82 ? 10.539 1.319 -19.222 1.00 94.31 82 GLN A C 1
ATOM 623 O O . GLN A 1 82 ? 11.150 2.279 -19.691 1.00 94.31 82 GLN A O 1
ATOM 628 N N . GLU A 1 83 ? 9.337 0.959 -19.672 1.00 95.69 83 GLU A N 1
ATOM 629 C CA . GLU A 1 83 ? 8.631 1.675 -20.739 1.00 95.69 83 GLU A CA 1
ATOM 630 C C . GLU A 1 83 ? 8.397 3.151 -20.385 1.00 95.69 83 GLU A C 1
ATOM 632 O O . GLU A 1 83 ? 8.604 4.041 -21.216 1.00 95.69 83 GLU A O 1
ATOM 637 N N . GLY A 1 84 ? 8.021 3.431 -19.133 1.00 95.06 84 GLY A N 1
ATOM 638 C CA . GLY A 1 84 ? 7.856 4.794 -18.632 1.00 95.06 84 GLY A CA 1
ATOM 639 C C . GLY A 1 84 ? 9.164 5.592 -18.622 1.00 95.06 84 GLY A C 1
ATOM 640 O O . GLY A 1 84 ? 9.179 6.761 -19.022 1.00 95.06 84 GLY A O 1
ATOM 641 N N . ILE A 1 85 ? 10.270 4.968 -18.208 1.00 97.31 85 ILE A N 1
ATOM 642 C CA . ILE A 1 85 ? 11.609 5.580 -18.229 1.00 97.31 85 ILE A CA 1
ATOM 643 C C . ILE A 1 85 ? 12.021 5.916 -19.665 1.00 97.31 85 ILE A C 1
ATOM 645 O O . ILE A 1 85 ? 12.458 7.040 -19.935 1.00 97.31 85 ILE A O 1
ATOM 649 N N . ASP A 1 86 ? 11.840 4.978 -20.592 1.00 97.31 86 ASP A N 1
ATOM 650 C CA . ASP A 1 86 ? 12.183 5.157 -22.002 1.00 97.31 86 ASP A CA 1
ATOM 651 C C . ASP A 1 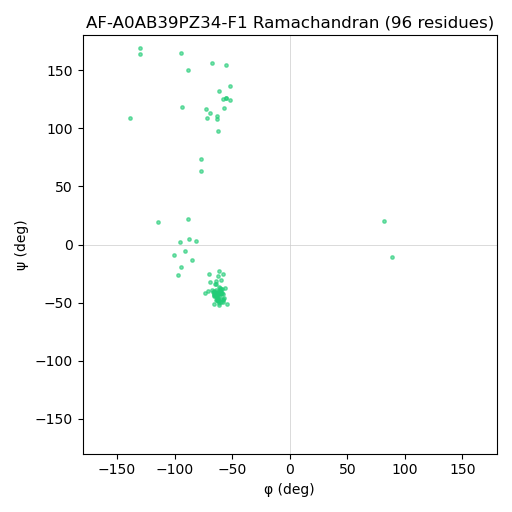86 ? 11.365 6.288 -22.636 1.00 97.31 86 ASP A C 1
ATOM 653 O O . ASP A 1 86 ? 11.907 7.131 -23.360 1.00 97.31 86 ASP A O 1
ATOM 657 N N . LEU A 1 87 ? 10.065 6.353 -22.334 1.00 95.94 87 LEU A N 1
ATOM 658 C CA . LEU A 1 87 ? 9.191 7.431 -22.788 1.00 95.94 87 LEU A CA 1
ATOM 659 C C . LEU A 1 87 ? 9.645 8.791 -22.243 1.00 95.94 87 LEU A C 1
ATOM 661 O O . LEU A 1 87 ? 9.776 9.749 -23.008 1.00 95.94 87 LEU A O 1
ATOM 665 N N . ALA A 1 88 ? 9.932 8.883 -20.943 1.00 96.38 88 ALA A N 1
ATOM 666 C CA . ALA A 1 88 ? 10.407 10.119 -20.327 1.00 96.38 88 ALA A CA 1
ATOM 667 C C . ALA A 1 88 ? 11.740 10.589 -20.936 1.00 96.38 88 ALA A C 1
ATOM 669 O O . ALA A 1 88 ? 11.931 11.786 -21.176 1.00 96.38 88 ALA A O 1
ATOM 670 N N . ALA A 1 89 ? 12.647 9.656 -21.240 1.00 96.25 89 ALA A N 1
ATOM 671 C CA . ALA A 1 89 ? 13.910 9.956 -21.903 1.00 96.25 89 ALA A CA 1
ATOM 672 C C . ALA A 1 89 ? 13.699 10.527 -23.315 1.00 96.25 89 ALA A C 1
ATOM 674 O O . ALA A 1 89 ? 14.320 11.536 -23.658 1.00 96.25 89 ALA A O 1
ATOM 675 N N . ARG A 1 90 ? 12.789 9.941 -24.107 1.00 95.44 90 ARG A N 1
ATOM 676 C CA . ARG A 1 90 ? 12.437 10.442 -25.450 1.00 95.44 90 ARG A CA 1
ATOM 677 C C . ARG A 1 90 ? 11.852 11.850 -25.396 1.00 95.44 90 ARG A C 1
ATOM 679 O O . ARG A 1 90 ? 12.347 12.737 -26.086 1.00 95.44 90 ARG A O 1
ATOM 686 N N . LEU A 1 91 ? 10.882 12.087 -24.512 1.00 96.00 91 LEU A N 1
ATOM 687 C CA . LEU A 1 91 ? 10.264 13.408 -24.344 1.00 96.00 91 LEU A CA 1
ATOM 688 C C . LEU A 1 91 ? 11.292 14.479 -23.954 1.00 96.00 91 LEU A C 1
ATOM 690 O O . LEU A 1 91 ? 11.244 15.608 -24.444 1.00 96.00 91 LEU A O 1
ATOM 694 N N . LYS A 1 92 ? 12.265 14.127 -23.104 1.00 94.38 92 LYS A N 1
ATOM 695 C CA . LYS A 1 92 ? 13.358 15.032 -22.732 1.00 94.38 92 LYS A CA 1
ATOM 696 C C . LYS A 1 92 ? 14.264 15.365 -23.921 1.00 94.38 92 LYS A C 1
ATOM 698 O O . LYS A 1 92 ? 14.664 16.518 -24.055 1.00 94.38 92 LYS A O 1
ATOM 703 N N . GLN A 1 93 ? 14.582 14.391 -24.774 1.00 92.50 93 GLN A N 1
ATOM 704 C CA . GLN A 1 93 ? 15.389 14.616 -25.980 1.00 92.50 93 GLN A CA 1
ATOM 705 C C . GLN A 1 93 ? 14.661 15.515 -26.987 1.00 92.50 93 GLN A C 1
ATOM 707 O O . GLN A 1 93 ? 15.251 16.464 -27.498 1.00 92.50 93 GLN A O 1
ATOM 712 N N . GLU A 1 94 ? 13.369 15.274 -27.220 1.00 91.94 94 GLU A N 1
ATOM 713 C CA . GLU A 1 94 ? 12.538 16.100 -28.106 1.00 91.94 94 GLU A CA 1
ATOM 714 C C . GLU A 1 94 ? 12.426 17.552 -27.618 1.00 91.94 94 GLU A C 1
ATOM 716 O O . GLU A 1 94 ? 12.448 18.481 -28.425 1.00 91.94 94 GLU A O 1
ATOM 721 N N . ALA A 1 95 ? 12.359 17.762 -26.300 1.00 88.44 95 ALA A N 1
ATOM 722 C CA . ALA A 1 95 ? 12.335 19.093 -25.698 1.00 88.44 95 ALA A CA 1
ATOM 723 C C . ALA A 1 95 ? 13.676 19.845 -25.800 1.00 88.44 95 ALA A C 1
ATOM 725 O O . ALA A 1 95 ? 13.680 21.070 -25.752 1.00 88.44 95 ALA A O 1
ATOM 726 N N . GLN A 1 96 ? 14.802 19.132 -25.919 1.00 83.25 96 GLN A N 1
ATOM 727 C CA . GLN A 1 96 ? 16.151 19.709 -26.032 1.00 83.25 96 GLN A CA 1
ATOM 728 C C . GLN A 1 96 ? 16.623 19.887 -27.484 1.00 83.25 96 GLN A C 1
ATOM 730 O O . GLN A 1 96 ? 17.570 20.629 -27.728 1.00 83.25 96 GLN A O 1
ATOM 735 N N . GLY A 1 97 ? 16.001 19.185 -28.436 1.00 70.94 97 GLY A N 1
ATOM 736 C CA . GLY A 1 97 ? 16.279 19.286 -29.873 1.00 70.94 97 GLY A CA 1
ATOM 737 C C . GLY A 1 97 ? 15.481 20.373 -30.608 1.00 70.94 97 GLY A C 1
ATOM 738 O O . GLY A 1 97 ? 15.563 20.448 -31.834 1.00 70.94 97 GLY A O 1
ATOM 739 N N . ARG A 1 98 ? 14.702 21.179 -29.880 1.00 53.53 98 ARG A N 1
ATOM 740 C CA . ARG A 1 98 ? 14.065 22.421 -30.342 1.00 53.53 98 ARG A CA 1
ATOM 741 C C . ARG A 1 98 ? 14.806 23.623 -29.777 1.00 53.53 98 ARG A C 1
ATOM 743 O O . ARG A 1 98 ? 14.837 24.646 -30.492 1.00 53.53 98 ARG A O 1
#

Mean predicted aligned error: 8.13 Å

Solvent-accessible surface area (backbone atoms only — not comparable to full-atom values): 5902 Å² total; per-residue (Å²): 136,83,82,78,78,77,79,69,82,68,80,79,80,77,76,72,81,46,73,66,37,49,54,50,40,33,76,72,62,45,41,58,94,62,45,58,62,49,48,56,54,51,45,50,51,22,55,73,74,37,52,100,88,42,55,63,58,40,52,49,51,55,52,50,54,53,50,46,30,51,49,64,67,39,90,55,42,69,58,56,52,50,54,50,52,53,50,54,52,49,54,52,50,60,67,70,75,109